Protein AF-A0A1R1PYR6-F1 (afdb_monomer_lite)

Structure (mmCIF, N/CA/C/O backbone):
data_AF-A0A1R1PYR6-F1
#
_entry.id   AF-A0A1R1PYR6-F1
#
loop_
_atom_site.group_PDB
_atom_site.id
_atom_site.type_symbol
_atom_site.label_atom_id
_atom_site.label_alt_id
_atom_site.label_comp_id
_atom_site.label_asym_id
_atom_site.label_entity_id
_atom_site.label_seq_id
_atom_site.pd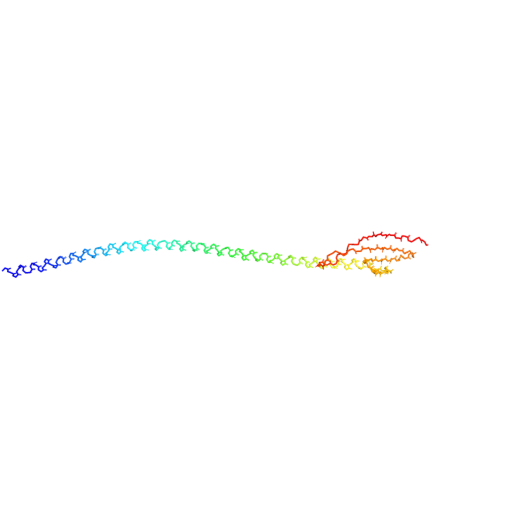bx_PDB_ins_code
_atom_site.Cartn_x
_atom_site.Cartn_y
_atom_site.Cartn_z
_atom_site.occupancy
_atom_site.B_iso_or_equiv
_atom_site.auth_seq_id
_atom_site.auth_comp_id
_atom_site.auth_asym_id
_atom_site.auth_atom_id
_atom_site.pdbx_PDB_model_num
ATOM 1 N N . MET A 1 1 ? -48.050 -1.826 60.782 1.00 75.00 1 MET A N 1
ATOM 2 C CA . MET A 1 1 ? -46.771 -2.471 60.415 1.00 75.00 1 MET A CA 1
ATOM 3 C C . MET A 1 1 ? -46.679 -2.807 58.926 1.00 75.00 1 MET A C 1
ATOM 5 O O . MET A 1 1 ? -45.622 -2.605 58.342 1.00 75.00 1 MET A O 1
ATOM 9 N N . ASP A 1 2 ? -47.767 -3.228 58.277 1.00 91.94 2 ASP A N 1
ATOM 10 C CA . ASP A 1 2 ? -47.732 -3.769 56.902 1.00 91.94 2 ASP A CA 1
ATOM 11 C C . ASP A 1 2 ? -47.238 -2.799 55.819 1.00 91.94 2 ASP A C 1
ATOM 13 O O . ASP A 1 2 ? -46.491 -3.197 54.927 1.00 91.94 2 ASP A O 1
ATOM 17 N N . LYS A 1 3 ? -47.557 -1.501 55.930 1.00 93.31 3 LYS A N 1
ATOM 18 C CA . LYS A 1 3 ? -47.061 -0.471 54.994 1.00 93.31 3 LYS A CA 1
ATOM 19 C C . LYS A 1 3 ? -45.532 -0.359 54.992 1.00 93.31 3 LYS A C 1
ATOM 21 O O . LYS A 1 3 ? -44.931 -0.147 53.943 1.00 93.31 3 LYS A O 1
ATOM 26 N N . LEU A 1 4 ? -44.900 -0.526 56.156 1.00 95.12 4 LEU A N 1
ATOM 27 C CA . LEU A 1 4 ? -43.444 -0.454 56.297 1.00 95.12 4 LEU A CA 1
ATOM 28 C C . LEU A 1 4 ? -42.771 -1.674 55.647 1.00 95.12 4 LEU A C 1
ATOM 30 O O . LEU A 1 4 ? -41.744 -1.546 54.985 1.00 95.12 4 LEU A O 1
ATOM 34 N N . ILE A 1 5 ? -43.387 -2.851 55.793 1.00 95.75 5 ILE A N 1
ATOM 35 C CA . ILE A 1 5 ? -42.922 -4.107 55.190 1.00 95.75 5 ILE A CA 1
ATOM 36 C C . ILE A 1 5 ? -43.046 -4.047 53.664 1.00 95.75 5 ILE A C 1
ATOM 38 O O . ILE A 1 5 ? -42.095 -4.395 52.963 1.00 95.75 5 ILE A O 1
ATOM 42 N N . ALA A 1 6 ? -44.179 -3.563 53.146 1.00 95.69 6 ALA A N 1
ATOM 43 C CA . ALA A 1 6 ? -44.385 -3.371 51.711 1.00 95.69 6 ALA A CA 1
ATOM 44 C C . ALA A 1 6 ? -43.347 -2.405 51.123 1.00 95.69 6 ALA A C 1
ATOM 46 O O . ALA A 1 6 ? -42.676 -2.734 50.146 1.00 95.69 6 ALA A O 1
ATOM 47 N N . ARG A 1 7 ? -43.122 -1.262 51.786 1.00 96.62 7 ARG A N 1
ATOM 48 C CA . ARG A 1 7 ? -42.127 -0.282 51.343 1.00 96.62 7 ARG A CA 1
ATOM 49 C C . ARG A 1 7 ? -40.705 -0.840 51.351 1.00 96.62 7 ARG A C 1
ATOM 51 O O . ARG A 1 7 ? -39.939 -0.574 50.430 1.00 96.62 7 ARG A O 1
ATOM 58 N N . ARG A 1 8 ? -40.346 -1.632 52.365 1.00 97.50 8 ARG A N 1
ATOM 59 C CA . ARG A 1 8 ? -39.036 -2.293 52.434 1.00 97.50 8 ARG A CA 1
ATOM 60 C C . ARG A 1 8 ? -38.838 -3.274 51.277 1.00 97.50 8 ARG A C 1
ATOM 62 O O . ARG A 1 8 ? -37.766 -3.279 50.685 1.00 97.50 8 ARG A O 1
ATOM 69 N N . LYS A 1 9 ? -39.860 -4.068 50.937 1.00 97.12 9 LYS A N 1
ATOM 70 C CA . LYS A 1 9 ? -39.812 -4.987 49.787 1.00 97.12 9 LYS A CA 1
ATOM 71 C C . LYS A 1 9 ? -39.629 -4.242 48.464 1.00 97.12 9 LYS A C 1
ATOM 73 O O . LYS A 1 9 ? -38.794 -4.641 47.665 1.00 97.12 9 LYS A O 1
ATOM 78 N N . GLU A 1 10 ? -40.346 -3.138 48.256 1.00 97.62 10 GLU A N 1
ATOM 79 C CA . GLU A 1 10 ? -40.171 -2.307 47.054 1.00 97.62 10 GLU A CA 1
ATOM 80 C C . GLU A 1 10 ? -38.739 -1.783 46.909 1.00 97.62 10 GLU A C 1
ATOM 82 O O . GLU A 1 10 ? -38.180 -1.820 45.816 1.00 97.62 10 GLU A O 1
ATOM 87 N N . VAL A 1 11 ? -38.144 -1.289 48.000 1.00 97.75 11 VAL A N 1
ATOM 88 C CA . VAL A 1 11 ? -36.768 -0.771 47.984 1.00 97.75 11 VAL A CA 1
ATOM 89 C C . VAL A 1 11 ? -35.764 -1.884 47.688 1.00 97.75 11 VAL A C 1
ATOM 91 O O . VAL A 1 11 ? -34.871 -1.675 46.874 1.00 97.75 11 VAL A O 1
ATOM 94 N N . LEU A 1 12 ? -35.926 -3.065 48.293 1.00 97.69 12 LEU A N 1
ATOM 95 C CA . LEU A 1 12 ? -35.053 -4.214 48.031 1.00 97.69 12 LEU A CA 1
ATOM 96 C C . LEU A 1 12 ? -35.115 -4.646 46.562 1.00 97.69 12 LEU A C 1
ATOM 98 O O . LEU A 1 12 ? -34.072 -4.766 45.931 1.00 97.69 12 LEU A O 1
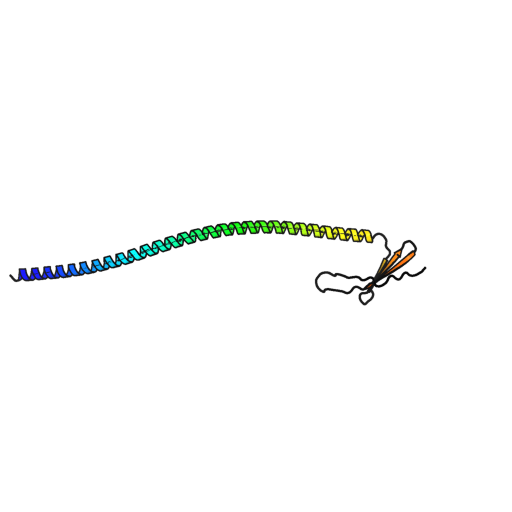ATOM 102 N N . ASN A 1 13 ? -36.316 -4.761 45.991 1.00 97.75 13 ASN A N 1
ATOM 103 C CA . ASN A 1 13 ? -36.477 -5.127 44.582 1.00 97.75 13 ASN A CA 1
ATOM 104 C C . ASN A 1 13 ? -35.832 -4.099 43.636 1.00 97.75 13 ASN A C 1
ATOM 106 O O . ASN A 1 13 ? -35.254 -4.469 42.616 1.00 97.75 13 ASN A O 1
ATOM 110 N N . LYS A 1 14 ? -35.927 -2.800 43.956 1.00 97.69 14 LYS A N 1
ATOM 111 C CA . LYS A 1 14 ? -35.256 -1.749 43.174 1.00 97.69 14 LYS A CA 1
ATOM 112 C C . LYS A 1 14 ? -33.739 -1.876 43.251 1.00 97.69 14 LYS A C 1
ATOM 114 O O . LYS A 1 14 ? -33.087 -1.825 42.218 1.00 97.69 14 LYS A O 1
ATOM 119 N N . LEU A 1 15 ? -33.206 -2.097 44.449 1.00 97.69 15 LEU A N 1
ATOM 120 C CA . LEU A 1 15 ? -31.771 -2.239 44.672 1.00 97.69 15 LEU A CA 1
ATOM 121 C C . LEU A 1 15 ? -31.204 -3.480 43.966 1.00 97.69 15 LEU A C 1
ATOM 123 O O . LEU A 1 15 ? -30.119 -3.429 43.398 1.00 97.69 15 LEU A O 1
ATOM 127 N N . GLU A 1 16 ? -31.949 -4.586 43.948 1.00 97.69 16 GLU A N 1
ATOM 128 C CA . GLU A 1 16 ? -31.586 -5.789 43.189 1.00 97.69 16 GLU A CA 1
ATOM 129 C C . GLU A 1 16 ? -31.559 -5.524 41.679 1.00 97.69 16 GLU A C 1
ATOM 131 O O . GLU A 1 16 ? -30.604 -5.914 41.006 1.00 97.69 16 GLU A O 1
ATOM 136 N N . LYS A 1 17 ? -32.564 -4.809 41.156 1.00 97.81 17 LYS A N 1
ATOM 137 C CA . LYS A 1 17 ? -32.629 -4.425 39.740 1.00 97.81 17 LYS A CA 1
ATOM 138 C C . LYS A 1 17 ? -31.471 -3.505 39.345 1.00 97.81 17 LYS A C 1
ATOM 140 O O . LYS A 1 17 ? -30.790 -3.783 38.364 1.00 97.81 17 LYS A O 1
ATOM 145 N N . GLU A 1 18 ? -31.205 -2.464 40.130 1.00 97.62 18 GLU A N 1
ATOM 146 C CA . GLU A 1 18 ? -30.096 -1.526 39.896 1.00 97.62 18 GLU A CA 1
ATOM 147 C C . GLU A 1 18 ? -28.726 -2.216 39.987 1.00 97.62 18 GLU A C 1
ATOM 149 O O . GLU A 1 18 ? -27.827 -1.931 39.194 1.00 97.62 18 GLU A O 1
ATOM 154 N N . ASN A 1 19 ? -28.557 -3.168 40.909 1.00 97.62 19 ASN A N 1
ATOM 155 C CA . ASN A 1 19 ? -27.330 -3.961 41.001 1.00 97.62 19 ASN A CA 1
ATOM 156 C C . ASN A 1 19 ? -27.134 -4.867 39.779 1.00 97.62 19 ASN A C 1
ATOM 158 O O . ASN A 1 19 ? -26.009 -4.990 39.292 1.00 97.62 19 ASN A O 1
ATOM 162 N N . ALA A 1 20 ? -28.206 -5.480 39.269 1.00 97.69 20 ALA A N 1
ATOM 163 C CA . ALA A 1 20 ? -28.146 -6.284 38.051 1.00 97.69 20 ALA A CA 1
ATOM 164 C C . ALA A 1 20 ? -27.787 -5.427 36.825 1.00 97.69 20 ALA A C 1
ATOM 166 O O . ALA A 1 20 ? -26.903 -5.806 36.057 1.00 97.69 20 ALA A O 1
ATOM 167 N N . GLU A 1 21 ? -28.397 -4.248 36.685 1.00 97.94 21 GLU A N 1
ATOM 168 C CA . GLU A 1 21 ? -28.079 -3.287 35.618 1.00 97.94 21 GLU A CA 1
ATOM 169 C C . GLU A 1 21 ? -26.627 -2.796 35.723 1.00 97.94 21 GLU A C 1
ATOM 171 O O . GLU A 1 21 ? -25.898 -2.773 34.734 1.00 97.94 21 GLU A O 1
ATOM 176 N N . THR A 1 22 ? -26.151 -2.497 36.934 1.00 98.06 22 THR A N 1
ATOM 177 C CA . THR A 1 22 ? -24.754 -2.096 37.167 1.00 98.06 22 THR A CA 1
ATOM 178 C C . THR A 1 22 ? -23.773 -3.209 36.791 1.00 98.06 22 THR A C 1
ATOM 180 O O . THR A 1 22 ? -22.699 -2.934 36.254 1.00 98.06 22 THR A O 1
ATOM 183 N N . ALA A 1 23 ? -24.111 -4.472 37.070 1.00 98.00 23 ALA A N 1
ATOM 184 C CA . ALA A 1 23 ? -23.282 -5.609 36.685 1.00 98.00 23 ALA A CA 1
ATOM 185 C C . ALA A 1 23 ? -23.226 -5.781 35.159 1.00 98.00 23 ALA A C 1
ATOM 187 O O . ALA A 1 23 ? -22.144 -6.009 34.622 1.00 98.00 23 ALA A O 1
ATOM 188 N N . GLN A 1 24 ? -24.355 -5.614 34.467 1.00 98.25 24 GLN A N 1
ATOM 189 C CA . GLN A 1 24 ? -24.413 -5.665 33.003 1.00 98.25 24 GLN A CA 1
ATOM 190 C C . GLN A 1 24 ? -23.590 -4.547 32.360 1.00 98.25 24 GLN A C 1
ATOM 192 O O . GLN A 1 24 ? -22.740 -4.827 31.519 1.00 98.25 24 GLN A O 1
ATOM 197 N N . LEU A 1 25 ? -23.747 -3.305 32.827 1.00 98.25 25 LEU A N 1
ATOM 198 C CA . LEU A 1 25 ? -22.977 -2.169 32.312 1.00 98.25 25 LEU A CA 1
ATOM 199 C C . LEU A 1 25 ? -21.467 -2.358 32.493 1.00 98.25 25 LEU A C 1
ATOM 201 O O . LEU A 1 25 ? -20.689 -1.969 31.627 1.00 98.25 25 LEU A O 1
ATOM 205 N N . LYS A 1 26 ? -21.024 -2.978 33.594 1.00 98.44 26 LYS A N 1
ATOM 206 C CA . LYS A 1 26 ? -19.601 -3.307 33.777 1.00 98.44 26 LYS A CA 1
ATOM 207 C C . LYS A 1 26 ? -19.094 -4.284 32.719 1.00 98.44 26 LYS A C 1
ATOM 209 O O . LYS A 1 26 ? -18.001 -4.079 32.202 1.00 98.44 26 LYS A O 1
ATOM 214 N N . VAL A 1 27 ? -19.882 -5.306 32.386 1.00 98.25 27 VAL A N 1
ATOM 215 C CA . VAL A 1 27 ? -19.528 -6.266 31.330 1.00 98.25 27 VAL A CA 1
ATOM 216 C C . VAL A 1 27 ? -19.431 -5.560 29.978 1.00 98.25 27 VAL A C 1
ATOM 218 O O . VAL A 1 27 ? -18.420 -5.709 29.297 1.00 98.25 27 VAL A O 1
ATOM 221 N N . GLU A 1 28 ? -20.415 -4.729 29.628 1.00 98.38 28 GLU A N 1
ATOM 222 C CA . GLU A 1 28 ? -20.410 -3.972 28.367 1.00 98.38 28 GLU A CA 1
ATOM 223 C C . GLU A 1 28 ? -19.219 -3.007 28.266 1.00 98.38 28 GLU A C 1
ATOM 225 O O . GLU A 1 28 ? -18.596 -2.884 27.207 1.00 98.38 28 GLU A O 1
ATOM 230 N N . ILE A 1 29 ? -18.855 -2.345 29.371 1.00 98.50 29 ILE A N 1
ATOM 231 C CA . ILE A 1 29 ? -17.667 -1.484 29.439 1.00 98.50 29 ILE A CA 1
ATOM 232 C C . ILE A 1 29 ? -16.398 -2.306 29.198 1.00 98.50 29 ILE A C 1
ATOM 234 O O . ILE A 1 29 ? -15.554 -1.902 28.396 1.00 98.50 29 ILE A O 1
ATOM 238 N N . ASP A 1 30 ? -16.256 -3.455 29.857 1.00 98.31 30 ASP A N 1
ATOM 239 C CA . ASP A 1 30 ? -15.077 -4.311 29.715 1.00 98.31 30 ASP A CA 1
ATOM 240 C C . ASP A 1 30 ? -14.943 -4.872 28.289 1.00 98.31 30 ASP A C 1
ATOM 242 O O . ASP A 1 30 ? -13.833 -4.969 27.752 1.00 98.31 30 ASP A O 1
ATOM 246 N N . GLU A 1 31 ? -16.057 -5.231 27.652 1.00 98.31 31 GLU A N 1
ATOM 247 C CA . GLU A 1 31 ? -16.096 -5.672 26.255 1.00 98.31 31 GLU A CA 1
ATOM 248 C C . GLU A 1 31 ? -15.715 -4.538 25.301 1.00 98.31 31 GLU A C 1
ATOM 250 O O . GLU A 1 31 ? -14.786 -4.695 24.503 1.00 98.31 31 GLU A O 1
ATOM 255 N N . SER A 1 32 ? -16.319 -3.361 25.473 1.00 98.25 32 SER A N 1
ATOM 256 C CA . SER A 1 32 ? -16.006 -2.166 24.681 1.00 98.25 32 SER A CA 1
ATOM 257 C C . SER A 1 32 ? -14.531 -1.770 24.804 1.00 98.25 32 SER A C 1
ATOM 259 O O . SER A 1 32 ? -13.879 -1.419 23.820 1.00 98.25 32 SER A O 1
ATOM 261 N N . GLN A 1 33 ? -13.944 -1.877 26.000 1.00 98.31 33 GLN A N 1
ATOM 262 C CA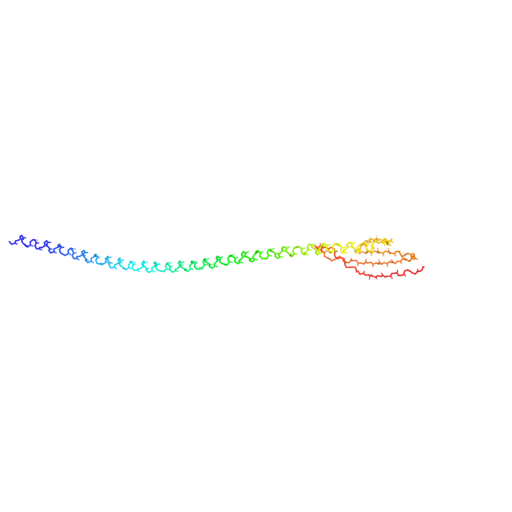 . GLN A 1 33 ? -12.520 -1.607 26.209 1.00 98.31 33 GLN A CA 1
ATOM 263 C C . GLN A 1 33 ? -11.612 -2.617 25.497 1.00 98.31 33 GLN A C 1
ATOM 265 O O . GLN A 1 33 ? -10.535 -2.248 25.013 1.00 98.31 33 GLN A O 1
ATOM 270 N N . LYS A 1 34 ? -12.008 -3.893 25.428 1.00 98.31 34 LYS A N 1
ATOM 271 C CA . LYS A 1 34 ? -11.265 -4.911 24.669 1.00 98.31 34 LYS A CA 1
ATOM 272 C C . LYS A 1 34 ? -11.325 -4.626 23.174 1.00 98.31 34 LYS A C 1
ATOM 274 O O . LYS A 1 34 ? -10.295 -4.735 22.510 1.00 98.31 34 LYS A O 1
ATOM 279 N N . GLU A 1 35 ? -12.488 -4.252 22.653 1.00 98.50 35 GLU A N 1
ATOM 280 C CA . GLU A 1 35 ? -12.652 -3.874 21.246 1.00 98.50 35 GLU A CA 1
ATOM 281 C C . GLU A 1 35 ? -11.839 -2.631 20.896 1.00 98.50 35 GLU A C 1
ATOM 283 O O . GLU A 1 35 ? -11.076 -2.653 19.932 1.00 98.50 35 GLU A O 1
ATOM 288 N N . TYR A 1 36 ? -11.884 -1.600 21.740 1.00 98.31 36 TYR A N 1
ATOM 289 C CA . TYR A 1 36 ? -11.076 -0.399 21.557 1.00 98.31 36 TYR A CA 1
ATOM 290 C C . TYR A 1 36 ? -9.577 -0.719 21.467 1.00 98.31 36 TYR A C 1
ATOM 292 O O . TYR A 1 36 ? -8.889 -0.264 20.555 1.00 98.31 36 TYR A O 1
ATOM 300 N N . LYS A 1 37 ? -9.060 -1.577 22.358 1.00 98.44 37 LYS A N 1
ATOM 301 C CA . LYS A 1 37 ? -7.655 -2.017 22.309 1.00 98.44 37 LYS A CA 1
ATOM 302 C C . LYS A 1 37 ? -7.314 -2.774 21.023 1.00 98.44 37 LYS A C 1
ATOM 304 O O . LYS A 1 37 ? -6.201 -2.631 20.520 1.00 98.44 37 LYS A O 1
ATOM 309 N N . LYS A 1 38 ? -8.238 -3.582 20.490 1.00 98.38 38 LYS A N 1
ATOM 310 C CA . LYS A 1 38 ? -8.040 -4.266 19.201 1.00 98.38 38 LYS A CA 1
ATOM 311 C C . LYS A 1 38 ? -7.948 -3.258 18.059 1.00 98.38 38 LYS A C 1
ATOM 313 O O . LYS A 1 38 ? -6.984 -3.319 17.303 1.00 98.38 38 LYS A O 1
ATOM 318 N N . LEU A 1 39 ? -8.876 -2.304 18.001 1.00 98.25 39 LEU A N 1
ATOM 319 C CA . LEU A 1 39 ? -8.902 -1.268 16.967 1.00 98.25 39 LEU A CA 1
ATOM 320 C C . LEU A 1 39 ? -7.639 -0.402 16.984 1.00 98.25 39 LEU A C 1
ATOM 322 O O . LEU A 1 39 ? -7.056 -0.163 15.933 1.00 98.25 39 LEU A O 1
ATOM 326 N N . VAL A 1 40 ? -7.151 -0.005 18.163 1.00 98.44 40 VAL A N 1
ATOM 327 C CA . VAL A 1 40 ? -5.883 0.740 18.287 1.00 98.44 40 VAL A CA 1
ATOM 328 C C . VAL A 1 40 ? -4.703 -0.074 17.745 1.00 98.44 40 VAL A C 1
ATOM 330 O O . VAL A 1 40 ? -3.851 0.450 17.029 1.00 98.44 40 VAL A O 1
ATOM 333 N N . ASN A 1 41 ? -4.648 -1.374 18.040 1.00 97.56 41 ASN A N 1
ATOM 334 C CA . ASN A 1 41 ? -3.587 -2.235 17.516 1.00 97.56 41 ASN A CA 1
ATOM 335 C C . ASN A 1 41 ? -3.673 -2.413 15.994 1.00 97.56 41 ASN A C 1
ATOM 337 O O . ASN A 1 41 ? -2.639 -2.489 15.333 1.00 97.56 41 ASN A O 1
ATOM 341 N N . GLU A 1 42 ? -4.880 -2.506 15.438 1.00 98.25 42 GLU A N 1
ATOM 342 C CA . GLU A 1 42 ? -5.098 -2.570 13.990 1.00 98.25 42 GLU A CA 1
ATOM 343 C C . GLU A 1 42 ? -4.710 -1.258 13.306 1.00 98.25 42 GLU A C 1
ATOM 345 O O . GLU A 1 42 ? -3.985 -1.293 12.312 1.00 98.25 42 GLU A O 1
ATOM 350 N N . GLN A 1 43 ? -5.087 -0.114 13.881 1.00 98.25 43 GLN A N 1
ATOM 351 C CA . GLN A 1 43 ? -4.676 1.203 13.399 1.00 98.25 43 GLN A CA 1
ATOM 352 C C . GLN A 1 43 ? -3.148 1.316 13.331 1.00 98.25 43 GLN A C 1
ATOM 354 O O . GLN A 1 43 ? -2.607 1.644 12.278 1.00 98.25 43 GLN A O 1
ATOM 359 N N . ASN A 1 44 ? -2.444 0.962 14.409 1.00 97.94 44 ASN A N 1
ATOM 360 C CA . ASN A 1 44 ? -0.980 1.030 14.448 1.00 97.94 44 ASN A CA 1
ATOM 361 C C . ASN A 1 44 ? -0.321 0.149 13.372 1.00 97.94 44 ASN A C 1
ATOM 363 O O . ASN A 1 44 ? 0.701 0.519 12.795 1.00 97.94 44 ASN A O 1
ATOM 367 N N . LYS A 1 45 ? -0.896 -1.027 13.084 1.00 97.88 45 LYS A N 1
ATOM 368 C CA . LYS A 1 45 ? -0.407 -1.900 12.006 1.00 97.88 45 LYS A CA 1
ATOM 369 C C . LYS A 1 45 ? -0.605 -1.260 10.636 1.00 97.88 45 LYS A C 1
ATOM 371 O O . LYS A 1 45 ? 0.320 -1.277 9.829 1.00 97.88 45 LYS A O 1
ATOM 376 N N . LEU A 1 46 ? -1.786 -0.693 10.390 1.00 98.19 46 LEU A N 1
ATOM 377 C CA . LEU A 1 46 ? -2.100 -0.026 9.128 1.00 98.19 46 LEU A CA 1
ATOM 378 C C . LEU A 1 46 ? -1.199 1.188 8.893 1.00 98.19 46 LEU A C 1
ATOM 380 O O . LEU A 1 46 ? -0.677 1.343 7.793 1.00 98.19 46 LEU A O 1
ATOM 384 N N . GLU A 1 47 ? -0.947 2.002 9.918 1.00 97.81 47 GLU A N 1
ATOM 385 C CA . GLU A 1 47 ? -0.002 3.124 9.839 1.00 97.81 47 GLU A CA 1
ATOM 386 C C . GLU A 1 47 ? 1.415 2.653 9.471 1.00 97.81 47 GLU A C 1
ATOM 388 O O . GLU A 1 47 ? 2.079 3.261 8.626 1.00 97.81 47 GLU A O 1
ATOM 393 N N . GLY A 1 48 ? 1.856 1.521 10.032 1.00 97.75 48 GLY A N 1
ATOM 394 C CA . GLY A 1 48 ? 3.107 0.869 9.644 1.00 97.75 48 GLY A CA 1
ATOM 395 C C . GLY A 1 48 ? 3.134 0.478 8.163 1.00 97.75 48 GLY A C 1
ATOM 396 O O . GLY A 1 48 ? 4.068 0.846 7.448 1.00 97.75 48 GLY A O 1
ATOM 397 N N . SER A 1 49 ? 2.089 -0.201 7.681 1.00 97.94 49 SER A N 1
ATOM 398 C CA . SER A 1 49 ? 1.974 -0.607 6.273 1.00 97.94 49 SER A CA 1
ATOM 399 C C . SER A 1 49 ? 1.941 0.582 5.311 1.00 97.94 49 SER A C 1
ATOM 401 O O . SER A 1 49 ? 2.579 0.536 4.261 1.00 97.94 49 SER A O 1
ATOM 403 N N . VAL A 1 50 ? 1.254 1.672 5.668 1.00 97.75 50 VAL A N 1
ATOM 404 C CA . VAL A 1 50 ? 1.252 2.910 4.871 1.00 97.75 50 VAL A CA 1
ATOM 405 C C . VAL A 1 50 ? 2.669 3.477 4.758 1.00 97.75 50 VAL A C 1
ATOM 407 O O . VAL A 1 50 ? 3.111 3.804 3.659 1.00 97.75 50 VAL A O 1
ATOM 410 N N . SER A 1 51 ? 3.424 3.521 5.861 1.00 97.31 51 SER A N 1
ATOM 411 C CA . SER A 1 51 ? 4.809 4.011 5.844 1.00 97.31 51 SER A CA 1
ATOM 412 C C . SER A 1 51 ? 5.737 3.162 4.964 1.00 97.31 51 SER A C 1
ATOM 414 O O . SER A 1 51 ? 6.638 3.692 4.308 1.00 97.31 51 SER A O 1
ATOM 416 N N . GLU A 1 52 ? 5.546 1.843 4.945 1.00 97.94 52 GLU A N 1
ATOM 417 C CA . GLU A 1 52 ? 6.306 0.941 4.074 1.00 97.94 52 GLU A CA 1
ATOM 418 C C . GLU A 1 52 ? 5.971 1.166 2.597 1.00 97.94 52 GLU A C 1
ATOM 420 O O . GLU A 1 52 ? 6.886 1.340 1.787 1.00 97.94 52 GLU A O 1
ATOM 425 N N . LEU A 1 53 ? 4.683 1.273 2.262 1.00 98.00 53 LEU A N 1
ATOM 426 C CA . LEU A 1 53 ? 4.230 1.553 0.898 1.00 98.00 53 LEU A CA 1
ATOM 427 C C . LEU A 1 53 ? 4.735 2.906 0.384 1.00 98.00 53 LEU A C 1
ATOM 429 O O . LEU A 1 53 ? 5.170 3.006 -0.761 1.00 98.00 53 LEU A O 1
ATOM 433 N N . GLU A 1 54 ? 4.763 3.944 1.220 1.00 98.12 54 GLU A N 1
ATOM 434 C CA . GLU A 1 54 ? 5.329 5.244 0.837 1.00 98.12 54 GLU A CA 1
ATOM 435 C C . GLU A 1 54 ? 6.827 5.166 0.504 1.00 98.12 54 GLU A C 1
ATOM 437 O O . GLU A 1 54 ? 7.316 5.866 -0.391 1.00 98.12 54 GLU A O 1
ATOM 442 N N . LYS A 1 55 ? 7.585 4.330 1.225 1.00 97.50 55 LYS A N 1
ATOM 443 C CA . LYS A 1 55 ? 9.011 4.108 0.936 1.00 97.50 55 LYS A CA 1
ATOM 444 C C . LYS A 1 55 ? 9.190 3.362 -0.379 1.00 97.50 55 LYS A C 1
ATOM 446 O O . LYS A 1 55 ? 10.082 3.719 -1.152 1.00 97.50 55 LYS A O 1
ATOM 451 N N . GLU A 1 56 ? 8.362 2.353 -0.628 1.00 98.00 56 GLU A N 1
ATOM 452 C CA . GLU A 1 56 ? 8.385 1.589 -1.872 1.00 98.00 56 GLU A CA 1
ATOM 453 C C . GLU A 1 56 ? 8.010 2.466 -3.070 1.00 98.00 56 GLU A C 1
ATOM 455 O O . GLU A 1 56 ? 8.753 2.502 -4.049 1.00 98.00 56 GLU A O 1
ATOM 460 N N . HIS A 1 57 ? 6.967 3.290 -2.950 1.00 97.81 57 HIS A N 1
ATOM 461 C CA . HIS A 1 57 ? 6.579 4.256 -3.978 1.00 97.81 57 HIS A CA 1
ATOM 462 C C . HIS A 1 57 ? 7.732 5.198 -4.346 1.00 97.81 57 HIS A C 1
ATOM 464 O O . HIS A 1 57 ? 8.114 5.305 -5.509 1.00 97.81 57 HIS A O 1
ATOM 470 N N . LYS A 1 58 ? 8.379 5.812 -3.346 1.00 97.69 58 LYS A N 1
ATOM 471 C CA . LYS A 1 58 ? 9.547 6.688 -3.564 1.00 97.69 58 LYS A CA 1
ATOM 472 C C . LYS A 1 58 ? 10.724 5.963 -4.213 1.00 97.69 58 LYS A C 1
ATOM 474 O O . LYS A 1 58 ? 11.559 6.591 -4.866 1.00 97.69 58 LYS A O 1
ATOM 479 N N . ARG A 1 59 ? 10.866 4.659 -3.973 1.00 97.88 59 ARG A N 1
ATOM 480 C CA . ARG A 1 59 ? 11.893 3.846 -4.627 1.00 97.88 59 ARG A CA 1
ATOM 481 C C . ARG A 1 59 ? 11.545 3.633 -6.097 1.00 97.88 59 ARG A C 1
ATOM 483 O O . ARG A 1 59 ? 12.420 3.851 -6.931 1.00 97.88 59 ARG A O 1
ATOM 490 N N . VAL A 1 60 ? 10.302 3.263 -6.394 1.00 98.00 60 VAL A N 1
ATOM 491 C CA . VAL A 1 60 ? 9.816 3.068 -7.766 1.00 98.00 60 VAL A CA 1
ATOM 492 C C . VAL A 1 60 ? 9.954 4.357 -8.574 1.00 98.00 60 VAL A C 1
ATOM 494 O O . VAL A 1 60 ? 10.578 4.324 -9.627 1.00 98.00 60 VAL A O 1
ATOM 497 N N . GLU A 1 61 ? 9.535 5.511 -8.045 1.00 98.06 61 GLU A N 1
ATOM 498 C CA . GLU A 1 61 ? 9.710 6.811 -8.719 1.00 98.06 61 GLU A CA 1
ATOM 499 C C . GLU A 1 61 ? 11.178 7.083 -9.096 1.00 98.06 61 GLU A C 1
ATOM 501 O O . GLU A 1 61 ? 11.491 7.554 -10.191 1.00 98.06 61 GLU A O 1
ATOM 506 N N . LYS A 1 62 ? 12.124 6.755 -8.207 1.00 97.00 62 LYS A N 1
ATOM 507 C CA . LYS A 1 62 ? 13.560 6.901 -8.500 1.00 97.00 62 LYS A CA 1
ATOM 508 C C . LYS A 1 62 ? 14.034 5.934 -9.581 1.00 97.00 62 LYS A C 1
ATOM 510 O O . LYS A 1 62 ? 14.933 6.280 -10.349 1.00 97.00 62 LYS A O 1
ATOM 515 N N . GLU A 1 63 ? 13.508 4.715 -9.605 1.00 97.56 63 GLU A N 1
ATOM 516 C CA . GLU A 1 63 ? 13.825 3.725 -10.635 1.00 97.56 63 GLU A CA 1
ATOM 517 C C . GLU A 1 63 ? 13.247 4.145 -11.996 1.00 97.56 63 GLU A C 1
ATOM 519 O O . GLU A 1 63 ? 13.961 4.066 -12.996 1.00 97.56 63 GLU A O 1
ATOM 524 N N . GLU A 1 64 ? 12.039 4.709 -12.036 1.00 97.50 64 GLU A N 1
ATOM 525 C CA . GLU A 1 64 ? 11.431 5.264 -13.251 1.00 97.50 64 GLU A CA 1
ATOM 526 C C . GLU A 1 64 ? 12.261 6.403 -13.852 1.00 97.50 64 GLU A C 1
ATOM 528 O O . GLU A 1 64 ? 12.534 6.404 -15.055 1.00 97.50 64 GLU A O 1
ATOM 533 N N . VAL A 1 65 ? 12.747 7.337 -13.025 1.00 97.88 65 VAL A N 1
ATOM 534 C CA . VAL A 1 65 ? 13.629 8.420 -13.493 1.00 97.88 65 VAL A CA 1
ATOM 535 C C . VAL A 1 65 ? 14.908 7.856 -14.119 1.00 97.88 65 VAL A C 1
ATOM 537 O O . VAL A 1 65 ? 15.296 8.263 -15.216 1.00 97.88 65 VAL A O 1
ATOM 540 N N . LYS A 1 66 ? 15.542 6.867 -13.475 1.00 97.12 66 LYS A N 1
ATOM 541 C CA . LYS A 1 66 ? 16.739 6.205 -14.023 1.00 97.12 66 LYS A CA 1
ATOM 542 C C . LYS A 1 66 ? 16.443 5.491 -15.342 1.00 97.12 66 LYS A C 1
ATOM 544 O O . LYS A 1 66 ? 17.250 5.544 -16.273 1.00 97.12 66 LYS A O 1
ATOM 549 N N . LEU A 1 67 ? 15.296 4.825 -15.450 1.00 97.81 67 LEU A N 1
ATOM 550 C CA . LEU A 1 67 ? 14.874 4.171 -16.689 1.00 97.81 67 LEU A CA 1
ATOM 551 C C . LEU A 1 67 ? 14.662 5.193 -17.815 1.00 97.81 67 LEU A C 1
ATOM 553 O O . LEU A 1 67 ? 15.169 4.999 -18.919 1.00 97.81 67 LEU A O 1
ATOM 557 N N . ALA A 1 68 ? 14.027 6.330 -17.533 1.00 97.00 68 ALA A N 1
ATOM 558 C CA . ALA A 1 68 ? 13.856 7.400 -18.514 1.00 97.00 68 ALA A CA 1
ATOM 559 C C . ALA A 1 68 ? 15.205 7.974 -18.998 1.00 97.00 68 ALA A C 1
ATOM 561 O O . ALA A 1 68 ? 15.410 8.194 -20.198 1.00 97.00 68 ALA A O 1
ATOM 562 N N . GLU A 1 69 ? 16.162 8.176 -18.088 1.00 96.62 69 GLU A N 1
ATOM 563 C CA . GLU A 1 69 ? 17.512 8.641 -18.430 1.00 96.62 69 GLU A CA 1
ATOM 564 C C . GLU A 1 69 ? 18.280 7.629 -19.288 1.00 96.62 69 GLU A C 1
ATOM 566 O O . GLU A 1 69 ? 18.881 7.999 -20.305 1.00 96.62 69 GLU A O 1
ATOM 571 N N . THR A 1 70 ? 18.236 6.346 -18.922 1.00 97.00 70 THR A N 1
ATOM 572 C CA . THR A 1 70 ? 18.888 5.278 -19.697 1.00 97.00 70 THR A CA 1
ATOM 573 C C . THR A 1 70 ? 18.274 5.138 -21.088 1.00 97.00 70 THR A C 1
ATOM 575 O O . THR A 1 70 ? 19.017 5.053 -22.069 1.00 97.00 70 THR A O 1
ATOM 578 N N . GLN A 1 71 ? 16.949 5.228 -21.216 1.00 97.56 71 GLN A N 1
ATOM 579 C CA . GLN A 1 71 ? 16.265 5.231 -22.509 1.00 97.56 71 GLN A CA 1
ATOM 580 C C . GLN A 1 71 ? 16.703 6.420 -23.376 1.00 97.56 71 GLN A C 1
ATOM 582 O O . GLN A 1 71 ? 17.041 6.252 -24.553 1.00 97.56 71 GLN A O 1
ATOM 587 N N . LYS A 1 72 ? 16.776 7.626 -22.799 1.00 97.50 72 LYS A N 1
ATOM 588 C CA . LYS A 1 72 ? 17.271 8.819 -23.501 1.00 97.50 72 LYS A CA 1
ATOM 589 C C . LYS A 1 72 ? 18.714 8.632 -23.976 1.00 97.50 72 LYS A C 1
ATOM 591 O O . LYS A 1 72 ? 19.043 8.980 -25.114 1.00 97.50 72 LYS A O 1
ATOM 596 N N . HIS A 1 73 ? 19.570 8.059 -23.131 1.00 96.44 73 HIS A N 1
ATOM 597 C CA . HIS A 1 73 ? 20.959 7.784 -23.475 1.00 96.44 73 HIS A CA 1
ATOM 598 C C . HIS A 1 73 ? 21.078 6.773 -24.624 1.00 96.44 73 HIS A C 1
ATOM 600 O O . HIS A 1 73 ? 21.785 7.043 -25.599 1.00 96.44 73 HIS A O 1
ATOM 606 N N . LEU A 1 74 ? 20.357 5.652 -24.563 1.00 97.50 74 LEU A N 1
ATOM 607 C CA . LEU A 1 74 ? 20.358 4.632 -25.614 1.00 97.50 74 LEU A CA 1
ATOM 608 C C . LEU A 1 74 ? 19.850 5.183 -26.949 1.00 97.50 74 LEU A C 1
ATOM 610 O O . LEU A 1 74 ? 20.521 5.010 -27.964 1.00 97.50 74 LEU A O 1
ATOM 614 N N . ASN A 1 75 ? 18.761 5.954 -26.944 1.00 96.94 75 ASN A N 1
ATOM 615 C CA . ASN A 1 75 ? 18.253 6.612 -28.151 1.00 96.94 75 ASN A CA 1
ATOM 616 C C . ASN A 1 75 ? 19.285 7.565 -28.772 1.00 96.94 75 ASN A C 1
ATOM 618 O O . ASN A 1 75 ? 19.421 7.645 -29.993 1.00 96.94 75 ASN A O 1
ATOM 622 N N . SER A 1 76 ? 20.056 8.279 -27.946 1.00 96.38 76 SER 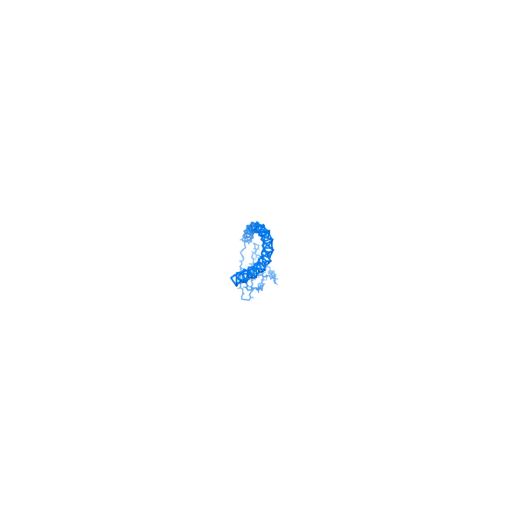A N 1
ATOM 623 C CA . SER A 1 76 ? 21.135 9.138 -28.447 1.00 96.38 76 SER A CA 1
ATOM 624 C C . SER A 1 76 ? 22.271 8.340 -29.096 1.00 96.38 76 SER A C 1
ATOM 626 O O . SER A 1 76 ? 22.873 8.803 -30.067 1.00 96.38 76 SER A O 1
ATOM 628 N N . ARG A 1 77 ? 22.563 7.137 -28.582 1.00 96.94 77 ARG A N 1
ATOM 629 C CA . ARG A 1 77 ? 23.569 6.233 -29.149 1.00 96.94 77 ARG A CA 1
ATOM 630 C C . ARG A 1 77 ? 23.090 5.633 -30.464 1.00 96.94 77 ARG A C 1
ATOM 632 O O . ARG A 1 77 ? 23.868 5.658 -31.411 1.00 96.94 77 ARG A O 1
ATOM 639 N N . LEU A 1 78 ? 21.832 5.198 -30.529 1.00 97.06 78 LEU A N 1
ATOM 640 C CA . LEU A 1 78 ? 21.205 4.670 -31.742 1.00 97.06 78 LEU A CA 1
ATOM 641 C C . LEU A 1 78 ? 21.302 5.677 -32.898 1.00 97.06 78 LEU A C 1
ATOM 643 O O . LEU A 1 78 ? 21.848 5.369 -33.951 1.00 97.06 78 LEU A O 1
ATOM 647 N N . LYS A 1 79 ? 20.920 6.937 -32.656 1.00 96.12 79 LYS A N 1
ATOM 648 C CA . LYS A 1 79 ? 21.024 8.003 -33.670 1.00 96.12 79 LYS A CA 1
ATOM 649 C C . LYS A 1 79 ? 22.453 8.237 -34.162 1.00 96.12 79 LYS A C 1
ATOM 651 O O . LYS A 1 79 ? 22.670 8.631 -35.304 1.00 96.12 79 LYS A O 1
ATOM 656 N N . LYS A 1 80 ? 23.454 8.059 -33.293 1.00 95.38 80 LYS A N 1
ATOM 657 C CA . LYS A 1 80 ? 24.867 8.182 -33.682 1.00 95.38 80 LYS A CA 1
ATOM 658 C C . LYS A 1 80 ? 25.324 6.988 -34.515 1.00 95.38 80 LYS A C 1
ATOM 660 O O . LYS A 1 80 ? 26.139 7.180 -35.410 1.00 95.38 80 LYS A O 1
ATOM 665 N N . THR A 1 81 ? 24.855 5.782 -34.207 1.00 93.56 81 THR A N 1
ATOM 666 C CA . THR A 1 81 ? 25.185 4.585 -34.989 1.00 93.56 81 THR A CA 1
ATOM 667 C C . THR A 1 81 ? 24.519 4.612 -36.358 1.00 93.56 81 THR A C 1
ATOM 669 O O . THR A 1 81 ? 25.219 4.372 -37.331 1.00 93.56 81 THR A O 1
ATOM 672 N N . GLU A 1 82 ? 23.252 5.025 -36.448 1.00 95.00 82 GLU A N 1
ATOM 673 C CA . GLU A 1 82 ? 22.536 5.208 -37.722 1.00 95.00 82 GLU A CA 1
ATOM 674 C C . GLU A 1 82 ? 23.284 6.181 -38.645 1.00 95.00 82 GLU A C 1
ATOM 676 O O . GLU A 1 82 ? 23.601 5.850 -39.782 1.00 95.00 82 GLU A O 1
ATOM 681 N N . LYS A 1 83 ? 23.701 7.347 -38.127 1.00 93.75 83 LYS A N 1
ATOM 682 C CA . LYS A 1 83 ? 24.505 8.303 -38.910 1.00 93.75 83 LYS A CA 1
ATOM 683 C C . LYS A 1 83 ? 25.818 7.709 -39.424 1.00 93.75 83 LYS A C 1
ATOM 685 O O . LYS A 1 83 ? 26.194 7.948 -40.566 1.00 93.75 83 LYS A O 1
ATOM 690 N N . LYS A 1 84 ? 26.527 6.950 -38.582 1.00 94.12 84 LYS A N 1
ATOM 691 C CA . LYS A 1 84 ? 27.782 6.295 -38.984 1.00 94.12 84 LYS A CA 1
ATOM 692 C C . LYS A 1 84 ? 27.547 5.237 -40.059 1.00 94.12 84 LYS A C 1
ATOM 694 O O . LYS A 1 84 ? 28.377 5.087 -40.950 1.00 94.12 84 LYS A O 1
ATOM 699 N N . GLU A 1 85 ? 26.445 4.503 -39.972 1.00 93.75 85 GLU A N 1
ATOM 700 C CA . GLU A 1 85 ? 26.055 3.522 -40.980 1.00 93.75 85 GLU A CA 1
ATOM 701 C C . GLU A 1 85 ? 25.786 4.196 -42.332 1.00 93.75 85 GLU A C 1
ATOM 703 O O . GLU A 1 85 ? 26.349 3.776 -43.345 1.00 93.75 85 GLU A O 1
ATOM 708 N N . ASP A 1 86 ? 25.032 5.297 -42.344 1.00 92.62 86 ASP A N 1
ATOM 709 C CA . ASP A 1 86 ? 24.766 6.083 -43.555 1.00 92.62 86 ASP A CA 1
ATOM 710 C C . ASP A 1 86 ? 26.054 6.643 -44.188 1.00 92.62 86 ASP A C 1
ATOM 712 O O . ASP A 1 86 ? 26.241 6.601 -45.413 1.00 92.62 86 ASP A O 1
ATOM 716 N N . GLU A 1 87 ? 26.980 7.141 -43.362 1.00 93.06 87 GLU A N 1
ATOM 717 C CA . GLU A 1 87 ? 28.294 7.625 -43.802 1.00 93.06 87 GLU A CA 1
ATOM 718 C C . GLU A 1 87 ? 29.121 6.509 -44.460 1.00 93.06 87 GLU A C 1
ATOM 720 O O . GLU A 1 87 ? 29.657 6.701 -45.559 1.00 93.06 87 GLU A O 1
ATOM 725 N N . LEU A 1 88 ? 29.186 5.332 -43.827 1.00 91.19 88 LEU A N 1
ATOM 726 C CA . LEU A 1 88 ? 29.893 4.160 -44.350 1.00 91.19 88 LEU A CA 1
ATOM 727 C C . LEU A 1 88 ? 29.259 3.650 -45.645 1.00 91.19 88 LEU A C 1
ATOM 729 O O . LEU A 1 88 ? 29.975 3.368 -46.608 1.00 91.19 88 LEU A O 1
ATOM 733 N N . ARG A 1 89 ? 27.926 3.594 -45.715 1.00 86.44 89 ARG A N 1
ATOM 734 C CA . ARG A 1 89 ? 27.192 3.206 -46.926 1.00 86.44 89 ARG A CA 1
ATOM 735 C C . ARG A 1 89 ? 27.490 4.157 -48.084 1.00 86.44 89 ARG A C 1
ATOM 737 O O . ARG A 1 89 ? 27.766 3.717 -49.202 1.00 86.44 89 ARG A O 1
ATOM 744 N N . THR A 1 90 ? 27.518 5.460 -47.812 1.00 89.81 90 THR A N 1
ATOM 745 C CA . THR A 1 90 ? 27.886 6.482 -48.802 1.00 89.81 90 THR A CA 1
ATOM 746 C C . THR A 1 90 ? 29.344 6.334 -49.246 1.00 89.81 90 THR A C 1
ATOM 748 O O . THR A 1 90 ? 29.661 6.459 -50.432 1.00 89.81 90 THR A O 1
ATOM 751 N N . GLN A 1 91 ? 30.263 6.054 -48.317 1.00 82.75 91 GLN A N 1
ATOM 752 C CA . GLN A 1 91 ? 31.672 5.817 -48.633 1.00 82.75 91 GLN A CA 1
ATOM 753 C C . GLN A 1 91 ? 31.867 4.566 -49.498 1.00 82.75 91 GLN A C 1
ATOM 755 O O . GLN A 1 91 ? 32.597 4.636 -50.488 1.00 82.75 91 GLN A O 1
ATOM 760 N N . ALA A 1 92 ? 31.181 3.466 -49.183 1.00 78.50 92 ALA A N 1
ATOM 761 C CA . ALA A 1 92 ? 31.205 2.239 -49.973 1.00 78.50 92 ALA A CA 1
ATOM 762 C C . ALA A 1 92 ? 30.700 2.480 -51.406 1.00 78.50 92 ALA A C 1
ATOM 764 O O . ALA A 1 92 ? 31.373 2.104 -52.367 1.00 78.50 92 ALA A O 1
ATOM 765 N N . GLY A 1 93 ? 29.583 3.202 -51.566 1.00 82.50 93 GLY A N 1
ATOM 766 C CA . GLY A 1 93 ? 29.058 3.582 -52.883 1.00 82.50 93 GLY A CA 1
ATOM 767 C C . GLY A 1 93 ? 30.039 4.434 -53.700 1.00 82.50 93 GLY A C 1
ATOM 768 O O . GLY A 1 93 ? 30.245 4.191 -54.891 1.00 82.50 93 GLY A O 1
ATOM 769 N N . ARG A 1 94 ? 30.724 5.394 -53.059 1.00 76.94 94 ARG A N 1
ATOM 770 C CA . ARG A 1 94 ? 31.780 6.191 -53.712 1.00 76.94 94 ARG A CA 1
ATOM 771 C C . ARG A 1 94 ? 32.981 5.341 -54.128 1.00 76.94 94 ARG A C 1
ATOM 773 O O . ARG A 1 94 ? 33.486 5.527 -55.234 1.00 76.94 94 ARG A O 1
ATOM 780 N N . GLY A 1 95 ? 33.423 4.415 -53.277 1.00 70.94 95 GLY A N 1
ATOM 781 C CA . GLY A 1 95 ? 34.505 3.477 -53.586 1.00 70.94 95 GLY A CA 1
ATOM 782 C C . GLY A 1 95 ? 34.180 2.600 -54.797 1.00 70.94 95 GLY A C 1
ATOM 783 O O . GLY A 1 95 ? 34.991 2.508 -55.719 1.00 70.94 95 GLY A O 1
ATOM 784 N N . ALA A 1 96 ? 32.963 2.051 -54.852 1.00 61.50 96 ALA A N 1
ATOM 785 C CA . ALA A 1 96 ? 32.480 1.268 -55.989 1.00 61.50 96 ALA A CA 1
ATOM 786 C C . ALA A 1 96 ? 32.439 2.092 -57.290 1.00 61.50 96 ALA A C 1
ATOM 788 O O . ALA A 1 96 ? 32.927 1.639 -58.324 1.00 61.50 96 ALA A O 1
ATOM 789 N N . GLY A 1 97 ? 31.945 3.336 -57.243 1.00 55.28 97 GLY A N 1
ATOM 790 C CA . GLY A 1 97 ? 31.922 4.223 -58.412 1.00 55.28 97 GLY A CA 1
ATOM 791 C C . GLY A 1 97 ? 33.316 4.643 -58.903 1.00 55.28 97 GLY A C 1
ATOM 792 O O . GLY A 1 97 ? 33.537 4.798 -60.103 1.00 55.28 97 GLY A O 1
ATOM 793 N N . LEU A 1 98 ? 34.284 4.814 -57.997 1.00 58.16 98 LEU A N 1
ATOM 794 C CA . LEU A 1 98 ? 35.679 5.088 -58.362 1.00 58.16 98 LEU A CA 1
ATOM 795 C C . LEU A 1 98 ? 36.373 3.862 -58.961 1.00 58.16 98 LEU A C 1
ATOM 797 O O . LEU A 1 98 ? 37.106 4.017 -59.936 1.00 58.16 98 LEU A O 1
ATOM 801 N N . ALA A 1 99 ? 36.116 2.664 -58.430 1.00 51.31 99 ALA A N 1
ATOM 802 C CA . ALA A 1 99 ? 36.591 1.419 -59.023 1.00 51.31 99 ALA A CA 1
ATOM 803 C C . ALA A 1 99 ? 36.013 1.238 -60.436 1.00 51.31 99 ALA A C 1
ATOM 805 O O . ALA A 1 99 ? 36.777 1.098 -61.387 1.00 51.31 99 ALA A O 1
ATOM 806 N N . GLY A 1 100 ? 34.693 1.370 -60.605 1.00 50.94 100 GLY A N 1
ATOM 807 C CA . GLY A 1 100 ? 34.036 1.265 -61.912 1.00 50.94 100 GLY A CA 1
ATOM 808 C C . GLY A 1 100 ? 34.587 2.243 -62.957 1.00 50.94 100 GLY A C 1
ATOM 809 O O . GLY A 1 100 ? 34.784 1.861 -64.105 1.00 50.94 100 GLY A O 1
ATOM 810 N N . ARG A 1 101 ? 34.926 3.480 -62.561 1.00 52.97 101 ARG A N 1
ATOM 811 C CA . ARG A 1 101 ? 35.562 4.456 -63.466 1.00 52.97 101 ARG A CA 1
ATOM 812 C C . ARG A 1 101 ? 37.011 4.111 -63.809 1.00 52.97 101 ARG A C 1
ATOM 814 O O . ARG A 1 101 ? 37.385 4.225 -64.968 1.00 52.97 101 ARG A O 1
ATOM 821 N N . ARG A 1 102 ? 37.814 3.655 -62.841 1.00 51.47 102 ARG A N 1
ATOM 822 C CA . ARG A 1 102 ? 39.214 3.253 -63.088 1.00 51.47 102 ARG A CA 1
ATOM 823 C C . ARG A 1 102 ? 39.336 2.005 -63.967 1.00 51.47 102 ARG A C 1
ATOM 825 O O . ARG A 1 102 ? 40.337 1.869 -64.656 1.00 51.47 102 ARG A O 1
ATOM 832 N N . PHE A 1 103 ? 38.334 1.127 -63.965 1.00 49.12 103 PHE A N 1
ATOM 833 C CA . PHE A 1 103 ? 38.276 -0.039 -64.854 1.00 49.12 103 PHE A CA 1
ATOM 834 C C . PHE A 1 103 ? 37.541 0.228 -66.184 1.00 49.12 103 PHE A C 1
ATOM 836 O O . PHE A 1 103 ? 37.548 -0.634 -67.056 1.00 49.12 103 PHE A O 1
ATOM 843 N N . GLY A 1 104 ? 36.912 1.398 -66.354 1.00 42.47 104 GLY A N 1
ATOM 844 C CA . GLY A 1 104 ? 36.069 1.731 -67.510 1.00 42.47 104 GLY A CA 1
ATOM 845 C C . GLY A 1 104 ? 36.721 2.604 -68.58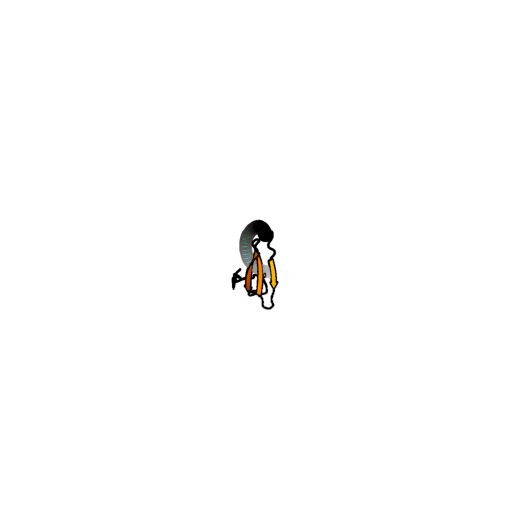8 1.00 42.47 104 GLY A C 1
ATOM 846 O O . GLY A 1 104 ? 36.088 2.879 -69.606 1.00 42.47 104 GLY A O 1
ATOM 847 N N . GLU A 1 105 ? 37.964 3.057 -68.412 1.00 43.72 105 GLU A N 1
ATOM 848 C CA . GLU A 1 105 ? 38.632 3.908 -69.404 1.00 43.72 105 GLU A CA 1
ATOM 849 C C . GLU A 1 105 ? 39.358 3.054 -70.462 1.00 43.72 105 GLU A C 1
ATOM 851 O O . GLU A 1 105 ? 40.509 2.659 -70.305 1.00 43.72 105 GLU A O 1
ATOM 856 N N . LYS A 1 106 ? 38.629 2.770 -71.552 1.00 45.91 106 LYS A N 1
ATOM 857 C CA . LYS A 1 106 ? 39.066 2.124 -72.807 1.00 45.91 106 LYS A CA 1
ATOM 858 C C . LYS A 1 106 ? 39.608 0.694 -72.682 1.00 45.91 106 LYS A C 1
ATOM 860 O O . LYS A 1 106 ? 40.761 0.415 -72.996 1.00 45.91 106 LYS A O 1
ATOM 865 N N . ALA A 1 107 ? 38.716 -0.240 -72.376 1.00 44.53 107 ALA A N 1
ATOM 866 C CA . ALA A 1 107 ? 38.837 -1.609 -72.866 1.00 44.53 107 ALA A CA 1
ATOM 867 C C . ALA A 1 107 ? 37.653 -1.880 -73.801 1.00 44.53 107 ALA A C 1
ATOM 869 O O . ALA A 1 107 ? 36.509 -1.927 -73.352 1.00 44.53 107 ALA A O 1
ATOM 870 N N . GLU A 1 108 ? 37.907 -2.046 -75.101 1.00 45.09 108 GLU A N 1
ATOM 871 C CA . GLU A 1 108 ? 36.937 -2.673 -76.005 1.00 45.09 108 GLU A CA 1
ATOM 872 C C . GLU A 1 108 ? 36.896 -4.168 -75.667 1.00 45.09 108 GLU A C 1
ATOM 874 O O . GLU A 1 108 ? 37.597 -4.994 -76.254 1.00 45.09 108 GLU A O 1
ATOM 879 N N . GLY A 1 109 ? 36.147 -4.496 -74.617 1.00 45.81 109 GLY A N 1
ATOM 880 C CA . GLY A 1 109 ? 35.880 -5.860 -74.197 1.00 45.81 109 GLY A CA 1
ATOM 881 C C . GLY A 1 109 ? 34.477 -6.263 -74.621 1.00 45.81 109 GLY A C 1
ATOM 882 O O . GLY A 1 109 ? 33.518 -5.536 -74.373 1.00 45.81 109 GLY A O 1
ATOM 883 N N . SER A 1 110 ? 34.348 -7.420 -75.261 1.00 46.62 110 SER A N 1
ATOM 884 C CA . SER A 1 110 ? 33.046 -8.033 -75.521 1.00 46.62 110 SER A CA 1
ATOM 885 C C . SER A 1 110 ? 32.742 -9.043 -74.421 1.00 46.62 110 SER A C 1
ATOM 887 O O . SER A 1 110 ? 33.482 -10.018 -74.258 1.00 46.62 110 SER A O 1
ATOM 889 N N . THR A 1 111 ? 31.649 -8.830 -73.695 1.00 42.88 111 THR A N 1
ATOM 890 C CA . THR A 1 111 ? 31.102 -9.790 -72.731 1.00 42.88 111 THR A CA 1
ATOM 891 C C . THR A 1 111 ? 29.952 -10.542 -73.388 1.00 42.88 111 THR A C 1
ATOM 893 O O . THR A 1 111 ? 29.021 -9.920 -73.897 1.00 42.88 111 THR A O 1
ATOM 896 N N . SER A 1 112 ? 29.990 -11.874 -73.371 1.00 49.41 112 SER A N 1
ATOM 897 C CA . SER A 1 112 ? 28.852 -12.702 -73.793 1.00 49.41 112 SER A CA 1
ATOM 898 C C . SER A 1 112 ? 28.533 -13.741 -72.721 1.00 49.41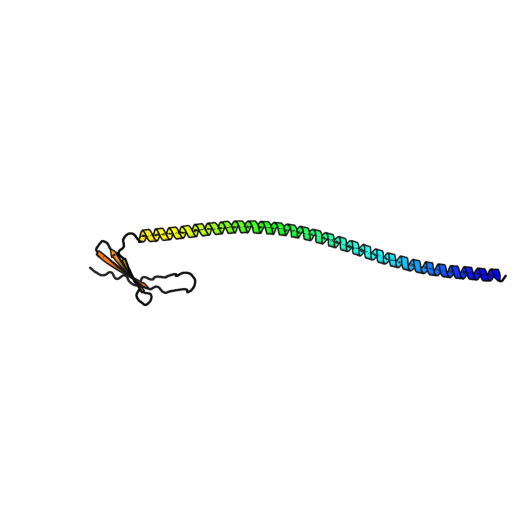 112 SER A C 1
ATOM 900 O O . SER A 1 112 ? 29.436 -14.322 -72.112 1.00 49.41 112 SER A O 1
ATOM 902 N N . ILE A 1 113 ? 27.239 -13.922 -72.448 1.00 47.53 113 ILE A N 1
ATOM 903 C CA . ILE A 1 113 ? 26.727 -14.885 -71.469 1.00 47.53 113 ILE A CA 1
ATOM 904 C C . ILE A 1 113 ? 26.201 -16.083 -72.255 1.00 47.53 113 ILE A C 1
ATOM 906 O O . ILE A 1 113 ? 25.200 -15.976 -72.962 1.00 47.53 113 ILE A O 1
ATOM 910 N N . GLY A 1 114 ? 26.899 -17.212 -72.155 1.00 48.28 114 GLY A N 1
ATOM 911 C CA . GLY A 1 114 ? 26.442 -18.484 -72.709 1.00 48.28 114 GLY A CA 1
ATOM 912 C C . GLY A 1 114 ? 25.501 -19.192 -71.734 1.00 48.28 114 GLY A C 1
ATOM 913 O O . GLY A 1 114 ? 25.641 -19.060 -70.516 1.00 48.28 114 GLY A O 1
ATOM 914 N N . GLY A 1 115 ? 24.541 -19.960 -72.257 1.00 43.97 115 GLY A N 1
ATOM 915 C CA . GLY A 1 115 ? 23.671 -20.803 -71.432 1.00 43.97 115 GLY A CA 1
ATOM 916 C C . GLY A 1 115 ? 24.494 -21.729 -70.525 1.00 43.97 115 GLY A C 1
ATOM 917 O O . GLY A 1 115 ? 25.419 -22.387 -70.996 1.00 43.97 115 GLY A O 1
ATOM 918 N N . GLY A 1 116 ? 24.169 -21.752 -69.226 1.00 52.00 116 GLY A N 1
ATOM 919 C CA . GLY A 1 116 ? 24.856 -22.576 -68.219 1.00 52.00 116 GLY A CA 1
ATOM 920 C C . GLY A 1 116 ? 25.754 -21.833 -67.218 1.00 52.00 116 GLY A C 1
ATOM 921 O O . GLY A 1 116 ? 26.599 -22.470 -66.603 1.00 52.00 116 GLY A O 1
ATOM 922 N N . GLY A 1 117 ? 25.608 -20.512 -67.039 1.00 54.91 117 GLY A N 1
ATOM 923 C CA . GLY A 1 117 ? 26.337 -19.767 -65.991 1.00 54.91 117 GLY A CA 1
ATOM 924 C C . GLY A 1 117 ? 27.805 -19.458 -66.320 1.00 54.91 117 GLY A C 1
ATOM 925 O O . GLY A 1 117 ? 28.587 -19.109 -65.433 1.00 54.91 117 GLY A O 1
ATOM 926 N N . LYS A 1 118 ? 28.177 -19.573 -67.600 1.00 55.09 118 LYS A N 1
ATOM 927 C CA . LYS A 1 118 ? 29.518 -19.275 -68.113 1.00 55.09 118 LYS A CA 1
ATOM 928 C C . LYS A 1 118 ? 29.572 -17.855 -68.661 1.00 55.09 118 LYS A C 1
ATOM 930 O O . LYS A 1 118 ? 28.838 -17.513 -69.590 1.00 55.09 118 LYS A O 1
ATOM 935 N N . ILE A 1 119 ? 30.464 -17.042 -68.104 1.00 56.88 119 ILE A N 1
ATOM 936 C CA . ILE A 1 119 ? 30.760 -15.689 -68.580 1.00 56.88 119 ILE A CA 1
ATOM 937 C C . ILE A 1 119 ? 32.117 -15.732 -69.272 1.00 56.88 119 ILE A C 1
ATOM 939 O O . ILE A 1 119 ? 33.123 -16.073 -68.653 1.00 56.88 119 ILE A O 1
ATOM 943 N N . SER A 1 120 ? 32.149 -15.371 -70.553 1.00 54.88 120 SER A N 1
ATOM 944 C CA . SER A 1 120 ? 33.404 -15.214 -71.293 1.00 54.88 120 SER A CA 1
ATOM 945 C C . SER A 1 120 ? 33.705 -13.728 -71.456 1.00 54.88 120 SER A C 1
ATOM 947 O O . SER A 1 120 ? 32.859 -12.974 -71.948 1.00 54.88 120 SER A O 1
ATOM 949 N N . ILE A 1 121 ? 34.897 -13.308 -71.027 1.00 54.94 121 ILE A N 1
ATOM 950 C CA . ILE A 1 121 ? 35.386 -11.934 -71.166 1.00 54.94 121 ILE A CA 1
ATOM 951 C C . ILE A 1 121 ? 36.615 -11.963 -72.069 1.00 54.94 121 ILE A C 1
ATOM 953 O O . ILE A 1 121 ? 37.656 -12.503 -71.698 1.00 54.94 121 ILE A O 1
ATOM 957 N N . GLY A 1 122 ? 36.490 -11.368 -73.254 1.00 50.44 122 GLY A N 1
ATOM 958 C CA . GLY A 1 122 ? 37.623 -11.110 -74.137 1.00 50.44 122 GLY A CA 1
ATOM 959 C C . GLY A 1 122 ? 38.058 -9.657 -74.015 1.00 50.44 122 GLY A C 1
ATOM 960 O O . GLY A 1 122 ? 37.232 -8.763 -74.186 1.00 50.44 122 GLY A O 1
ATOM 961 N N . VAL A 1 123 ? 39.342 -9.415 -73.751 1.00 54.25 123 VAL A N 1
ATOM 962 C CA . VAL A 1 123 ? 39.944 -8.075 -73.757 1.00 54.25 123 VAL A CA 1
ATOM 963 C C . VAL A 1 123 ? 41.000 -8.024 -74.855 1.00 54.25 123 VAL A C 1
ATOM 965 O O . VAL A 1 123 ? 41.928 -8.835 -74.869 1.00 54.25 123 VAL A O 1
ATOM 968 N N . ARG A 1 124 ? 40.873 -7.071 -75.786 1.00 48.25 124 ARG A N 1
ATOM 969 C CA . ARG A 1 124 ? 41.950 -6.757 -76.734 1.00 48.25 124 ARG A CA 1
ATOM 970 C C . ARG A 1 124 ? 42.897 -5.738 -76.123 1.00 48.25 124 ARG A C 1
ATOM 972 O O . ARG A 1 124 ? 42.467 -4.698 -75.629 1.00 48.25 124 ARG A O 1
ATOM 979 N N . THR A 1 125 ? 44.189 -6.029 -76.178 1.00 54.44 125 THR A N 1
ATOM 980 C CA . THR A 1 125 ? 45.237 -5.078 -75.823 1.00 54.44 125 THR A CA 1
ATOM 981 C C . THR A 1 125 ? 45.506 -4.140 -76.999 1.00 54.44 125 THR A C 1
ATOM 983 O O . THR A 1 125 ? 45.300 -4.487 -78.163 1.00 54.44 125 THR A O 1
ATOM 986 N N . SER A 1 126 ? 46.025 -2.948 -76.708 1.00 44.06 126 SER A N 1
ATOM 987 C CA . SER A 1 126 ? 46.433 -1.959 -77.718 1.00 44.06 126 SER A CA 1
ATOM 988 C C . SER A 1 126 ? 47.524 -2.463 -78.675 1.00 44.06 126 SER A C 1
ATOM 990 O O . SER A 1 126 ? 47.691 -1.908 -79.755 1.00 44.06 126 SER A O 1
ATOM 992 N N . SER A 1 127 ? 48.237 -3.532 -78.306 1.00 51.03 127 SER A N 1
ATOM 993 C CA . SER A 1 127 ? 49.217 -4.231 -79.144 1.00 51.03 127 SER A CA 1
ATOM 994 C C . SER A 1 127 ? 48.606 -5.271 -80.097 1.00 51.03 127 SER A C 1
ATOM 996 O O . SER A 1 127 ? 49.351 -5.987 -80.758 1.00 51.03 127 SER A O 1
ATOM 998 N N . GLY A 1 128 ? 47.275 -5.391 -80.156 1.00 51.38 128 GLY A N 1
ATOM 999 C CA . GLY A 1 128 ? 46.570 -6.359 -81.004 1.00 51.38 128 GLY A CA 1
ATOM 1000 C C . GLY A 1 128 ? 46.446 -7.766 -80.408 1.00 51.38 128 GLY A C 1
ATOM 1001 O O . GLY A 1 128 ? 45.825 -8.629 -81.021 1.00 51.38 128 GLY A O 1
ATOM 1002 N N . GLY A 1 129 ? 46.980 -8.002 -79.206 1.00 49.38 129 GLY A N 1
ATOM 1003 C CA . GLY A 1 129 ? 46.820 -9.267 -78.491 1.00 49.38 129 GLY A CA 1
ATOM 1004 C C . GLY A 1 129 ? 45.404 -9.421 -77.935 1.00 49.38 129 GLY A C 1
ATOM 1005 O O . GLY A 1 129 ? 44.810 -8.461 -77.445 1.00 49.38 129 GLY A O 1
ATOM 1006 N N . ARG A 1 130 ? 44.849 -10.633 -77.987 1.00 52.69 130 ARG A N 1
ATOM 1007 C CA . ARG A 1 130 ? 43.557 -10.958 -77.370 1.00 52.69 130 ARG A CA 1
ATOM 1008 C C . ARG A 1 130 ? 43.798 -11.835 -76.150 1.00 52.69 130 ARG A C 1
ATOM 1010 O O . ARG A 1 130 ? 44.419 -12.886 -76.263 1.00 52.69 130 ARG A O 1
ATOM 1017 N N . VAL A 1 131 ? 43.313 -11.392 -74.996 1.00 55.75 131 VAL A N 1
ATOM 1018 C CA . VAL A 1 131 ? 43.296 -12.191 -73.768 1.00 55.75 131 VAL A CA 1
ATOM 1019 C C . VAL A 1 131 ? 41.854 -12.592 -73.510 1.00 55.75 131 VAL A C 1
ATOM 1021 O O . VAL A 1 131 ? 40.994 -11.726 -73.340 1.00 55.75 131 VAL A O 1
ATOM 1024 N N . GLU A 1 132 ? 41.583 -13.894 -73.511 1.00 53.78 132 GLU A N 1
ATOM 1025 C CA . GLU A 1 132 ? 40.270 -14.439 -73.174 1.00 53.78 132 GLU A CA 1
ATOM 1026 C C . GLU A 1 132 ? 40.312 -15.116 -71.808 1.00 53.78 132 GLU A C 1
ATOM 1028 O O . GLU A 1 132 ? 41.152 -15.973 -71.538 1.00 53.78 132 GLU A O 1
ATOM 1033 N N . GLY A 1 133 ? 39.392 -14.706 -70.938 1.00 53.81 133 GLY A N 1
ATOM 1034 C CA . GLY A 1 133 ? 39.137 -15.349 -69.660 1.00 53.81 133 GLY A CA 1
ATOM 1035 C C . GLY A 1 133 ? 37.737 -15.942 -69.657 1.00 53.81 133 GLY A C 1
ATOM 1036 O O . GLY A 1 133 ? 36.760 -15.237 -69.922 1.00 53.81 133 GLY A O 1
ATOM 1037 N N . THR A 1 134 ? 37.639 -17.227 -69.324 1.00 54.19 134 THR A N 1
ATOM 1038 C CA . THR A 1 134 ? 36.349 -17.884 -69.082 1.00 54.19 134 THR A CA 1
ATOM 1039 C C . THR A 1 134 ? 36.135 -18.024 -67.580 1.00 54.19 134 THR A C 1
ATOM 1041 O O . THR A 1 134 ? 37.001 -18.532 -66.858 1.00 54.19 134 THR A O 1
ATOM 1044 N N . PHE A 1 135 ? 34.975 -17.568 -67.115 1.00 56.47 135 PHE A N 1
ATOM 1045 C CA . PHE A 1 135 ? 34.549 -17.613 -65.724 1.00 56.47 135 PHE A CA 1
ATOM 1046 C C . PHE A 1 135 ? 33.310 -18.503 -65.618 1.00 56.47 135 PHE A C 1
ATOM 1048 O O . PHE A 1 135 ? 32.342 -18.313 -66.355 1.00 56.47 135 PHE A O 1
ATOM 1055 N N . GLU A 1 136 ? 33.313 -19.445 -64.680 1.00 53.97 136 GLU A N 1
ATOM 1056 C CA . GLU A 1 136 ? 32.075 -20.065 -64.198 1.00 53.97 136 GLU A CA 1
ATOM 1057 C C . GLU A 1 136 ? 31.708 -19.412 -62.869 1.00 53.97 136 GLU A C 1
ATOM 1059 O O . GLU A 1 136 ? 32.553 -19.260 -61.977 1.00 53.97 136 GLU A O 1
ATOM 1064 N N . GLY A 1 137 ? 30.452 -18.987 -62.765 1.00 54.34 137 GLY A N 1
ATOM 1065 C CA . GLY A 1 137 ? 29.857 -18.559 -61.510 1.00 54.34 137 GLY A CA 1
ATOM 1066 C C . GLY A 1 137 ? 28.849 -19.601 -61.049 1.00 54.34 137 GLY A C 1
ATOM 1067 O O . GLY A 1 137 ? 27.891 -19.883 -61.763 1.00 54.34 137 GLY A O 1
ATOM 1068 N N . GLU A 1 138 ? 29.034 -20.147 -59.850 1.00 51.56 138 GLU A N 1
ATOM 1069 C CA . GLU A 1 138 ? 27.962 -20.858 -59.152 1.00 51.56 138 GLU A CA 1
ATOM 1070 C C . GLU A 1 138 ? 27.135 -19.847 -58.352 1.00 51.56 138 GLU A C 1
ATOM 1072 O O . GLU A 1 138 ? 27.677 -19.036 -57.592 1.00 51.56 138 GLU A O 1
ATOM 1077 N N . ARG A 1 139 ? 25.812 -19.886 -58.542 1.00 51.47 139 ARG A N 1
ATOM 1078 C CA . ARG A 1 139 ? 24.861 -19.059 -57.797 1.00 51.47 139 ARG A CA 1
ATOM 1079 C C . ARG A 1 139 ? 24.682 -19.653 -56.403 1.00 51.47 139 ARG A C 1
ATOM 1081 O O . ARG A 1 139 ? 24.184 -20.767 -56.275 1.00 51.47 139 ARG A O 1
ATOM 1088 N N . PHE A 1 140 ? 25.028 -18.893 -55.368 1.00 49.03 140 PHE A N 1
ATOM 1089 C CA . PHE A 1 140 ? 24.754 -19.265 -53.982 1.00 49.03 140 PHE A CA 1
ATOM 1090 C C . PHE A 1 140 ? 23.836 -18.229 -53.329 1.00 49.03 140 PHE A C 1
ATOM 1092 O O . PHE A 1 140 ? 24.207 -17.067 -53.204 1.00 49.03 140 PHE A O 1
ATOM 1099 N N . GLY A 1 141 ? 22.661 -18.685 -52.882 1.00 46.53 141 GLY A N 1
ATOM 1100 C CA . GLY A 1 141 ? 21.701 -17.908 -52.091 1.00 46.53 141 GLY A CA 1
ATOM 1101 C C . GLY A 1 141 ? 20.517 -17.373 -52.900 1.00 46.53 141 GLY A C 1
ATOM 1102 O O . GLY A 1 141 ? 20.694 -16.782 -53.963 1.00 46.53 141 GLY A O 1
ATOM 1103 N N . GLU A 1 142 ? 19.299 -17.593 -52.398 1.00 49.53 142 GLU A N 1
ATOM 1104 C CA . GLU A 1 142 ? 18.070 -17.045 -52.990 1.00 49.53 142 GLU A CA 1
ATOM 1105 C C . GLU A 1 142 ? 17.687 -15.665 -52.431 1.00 49.53 142 GLU A C 1
ATOM 1107 O O . GLU A 1 142 ? 17.033 -14.922 -53.151 1.00 49.53 142 GLU A O 1
ATOM 1112 N N . ASP A 1 143 ? 18.172 -15.247 -51.250 1.00 50.16 143 ASP A N 1
ATOM 1113 C CA . ASP A 1 143 ? 17.492 -14.152 -50.529 1.00 50.16 143 ASP A CA 1
ATOM 1114 C C . ASP A 1 143 ? 18.336 -12.964 -50.030 1.00 50.16 143 ASP A C 1
ATOM 1116 O O . ASP A 1 143 ? 17.772 -12.043 -49.442 1.00 50.16 143 ASP A O 1
ATOM 1120 N N . GLN A 1 144 ? 19.655 -12.892 -50.250 1.00 40.31 144 GLN A N 1
ATOM 1121 C CA . GLN A 1 144 ? 20.444 -11.738 -49.770 1.00 40.31 144 GLN A CA 1
ATOM 1122 C C . GLN A 1 144 ? 21.578 -11.329 -50.710 1.00 40.31 144 GLN A C 1
ATOM 1124 O O . GLN A 1 144 ? 22.749 -11.535 -50.412 1.00 40.31 144 GLN A O 1
ATOM 1129 N N . GLY A 1 145 ? 21.209 -10.673 -51.814 1.00 45.25 145 GLY A N 1
ATOM 1130 C CA . GLY A 1 145 ? 22.143 -10.013 -52.727 1.00 45.25 145 GLY A CA 1
ATOM 1131 C C . GLY A 1 145 ? 22.952 -10.999 -53.565 1.00 45.25 145 GLY A C 1
ATOM 1132 O O . GLY A 1 145 ? 23.512 -11.965 -53.060 1.00 45.25 145 GLY A O 1
ATOM 1133 N N . ASP A 1 146 ? 23.020 -10.760 -54.869 1.00 46.78 146 ASP A N 1
ATOM 1134 C CA . ASP A 1 146 ? 23.712 -11.658 -55.788 1.00 46.78 146 ASP A CA 1
ATOM 1135 C C . ASP A 1 146 ? 25.232 -11.645 -55.532 1.00 46.78 146 ASP A C 1
ATOM 1137 O O . ASP A 1 146 ? 25.976 -10.828 -56.082 1.00 46.78 146 ASP A O 1
ATOM 1141 N N . ILE A 1 147 ? 25.715 -12.547 -54.675 1.00 45.56 147 ILE A N 1
ATOM 1142 C CA . ILE A 1 147 ? 27.144 -12.756 -54.436 1.00 45.56 147 ILE A CA 1
ATOM 1143 C C . ILE A 1 147 ? 27.638 -13.798 -55.439 1.00 45.56 147 ILE A C 1
ATOM 1145 O O . ILE A 1 147 ? 27.432 -15.000 -55.282 1.00 45.56 147 ILE A O 1
ATOM 1149 N N . TRP A 1 148 ? 28.332 -13.332 -56.475 1.00 48.56 148 TRP A N 1
ATOM 1150 C CA . TRP A 1 148 ? 28.964 -14.196 -57.468 1.00 48.56 148 TRP A CA 1
ATOM 1151 C C . TRP A 1 148 ? 30.384 -14.552 -57.031 1.00 48.56 148 TRP A C 1
ATOM 1153 O O . TRP A 1 148 ? 31.243 -13.677 -56.897 1.00 48.56 148 TRP A O 1
ATOM 1163 N N . LYS A 1 149 ? 30.663 -15.846 -56.847 1.00 47.69 149 LYS A N 1
ATOM 1164 C CA . LYS A 1 149 ? 32.033 -16.336 -56.666 1.00 47.69 149 LYS A CA 1
ATOM 1165 C C . LYS A 1 149 ? 32.565 -16.796 -58.020 1.00 47.69 149 LYS A C 1
ATOM 1167 O O . LYS A 1 149 ? 32.219 -17.871 -58.491 1.00 47.69 149 LYS A O 1
ATOM 1172 N N . ALA A 1 150 ? 33.388 -15.967 -58.655 1.00 50.22 150 ALA A N 1
ATOM 1173 C CA . ALA A 1 150 ? 34.016 -16.305 -59.927 1.00 50.22 150 ALA A CA 1
ATOM 1174 C C . ALA A 1 150 ? 35.323 -17.080 -59.693 1.00 50.22 150 ALA A C 1
ATOM 1176 O O . ALA A 1 150 ? 36.190 -16.634 -58.937 1.00 50.22 150 ALA A O 1
ATOM 1177 N N . ARG A 1 151 ? 35.485 -18.228 -60.360 1.00 48.03 151 ARG A N 1
ATOM 1178 C CA . ARG A 1 151 ? 36.771 -18.935 -60.478 1.00 48.03 151 ARG A CA 1
ATOM 1179 C C . ARG A 1 151 ? 37.276 -18.777 -61.914 1.00 48.03 151 ARG A C 1
ATOM 1181 O O . ARG A 1 151 ? 36.522 -18.998 -62.856 1.00 48.03 151 ARG A O 1
ATOM 1188 N N . ILE A 1 152 ? 38.543 -18.392 -62.079 1.00 52.78 152 ILE A N 1
ATOM 1189 C CA . ILE A 1 152 ? 39.212 -18.386 -63.391 1.00 52.78 152 ILE A CA 1
ATOM 1190 C C . ILE A 1 152 ? 39.548 -19.837 -63.734 1.00 52.78 152 ILE A C 1
ATOM 1192 O O . ILE A 1 152 ? 40.257 -20.488 -62.965 1.00 52.78 152 ILE A O 1
ATOM 1196 N N . ILE A 1 153 ? 39.024 -20.346 -64.850 1.00 52.84 153 ILE A N 1
ATOM 1197 C CA . ILE A 1 153 ? 39.160 -21.770 -65.219 1.00 52.84 153 ILE A CA 1
ATOM 1198 C C . ILE A 1 153 ? 40.197 -21.984 -66.328 1.00 52.84 153 ILE A C 1
ATOM 1200 O O . ILE A 1 153 ? 40.740 -23.076 -66.460 1.00 52.84 153 ILE A O 1
ATOM 1204 N N . GLY A 1 154 ? 40.562 -20.937 -67.066 1.00 50.09 154 GLY A N 1
ATOM 1205 C CA . GLY A 1 154 ? 41.591 -21.013 -68.097 1.00 50.09 154 GLY A CA 1
ATOM 1206 C C . GLY A 1 154 ? 42.064 -19.634 -68.531 1.00 50.09 154 GLY A C 1
ATOM 1207 O O . GLY A 1 154 ? 41.324 -18.654 -68.429 1.00 50.09 154 GLY A O 1
ATOM 1208 N N . ASN A 1 155 ? 43.314 -19.572 -68.981 1.00 46.38 155 ASN A N 1
ATOM 1209 C CA . ASN A 1 155 ? 43.925 -18.402 -69.595 1.00 46.38 155 ASN A CA 1
ATOM 1210 C C . ASN A 1 155 ? 44.482 -18.882 -70.936 1.00 46.38 155 ASN A C 1
ATOM 1212 O O . ASN A 1 155 ? 45.639 -19.305 -71.010 1.00 46.38 155 ASN A O 1
ATOM 1216 N N . ASP A 1 156 ? 43.636 -18.913 -71.964 1.00 48.78 156 ASP A N 1
ATOM 1217 C CA . ASP A 1 156 ? 44.072 -19.320 -73.295 1.00 48.78 156 ASP A CA 1
ATOM 1218 C C . ASP A 1 156 ? 44.892 -18.173 -73.877 1.00 48.78 156 ASP A C 1
ATOM 1220 O O . ASP A 1 156 ? 44.384 -17.197 -74.431 1.00 48.78 156 ASP A O 1
ATOM 1224 N N . ARG A 1 157 ? 46.213 -18.268 -73.704 1.00 44.41 157 ARG A N 1
ATOM 1225 C CA . ARG A 1 157 ? 47.157 -17.465 -74.476 1.00 44.41 157 ARG A CA 1
ATOM 1226 C C . ARG A 1 157 ? 47.112 -17.986 -75.908 1.00 44.41 157 ARG A C 1
ATOM 1228 O O . ARG A 1 157 ? 47.894 -18.866 -76.262 1.00 44.41 157 ARG A O 1
ATOM 1235 N N . GLY A 1 158 ? 46.197 -17.461 -76.718 1.00 40.69 158 GLY A N 1
ATOM 1236 C CA . GLY A 1 158 ? 46.282 -17.608 -78.167 1.00 40.69 158 GLY A CA 1
ATOM 1237 C C . GLY A 1 158 ? 47.663 -17.132 -78.628 1.00 40.69 158 GLY A C 1
ATOM 1238 O O . GLY A 1 158 ? 48.050 -15.996 -78.348 1.00 40.69 158 GLY A O 1
ATOM 1239 N N . GLN A 1 159 ? 48.441 -18.029 -79.236 1.00 35.12 159 GLN A N 1
ATOM 1240 C CA . GLN A 1 159 ? 49.696 -17.681 -79.899 1.00 35.12 159 GLN A CA 1
ATOM 1241 C C . GLN A 1 159 ? 49.411 -16.877 -81.177 1.00 35.12 159 GLN A C 1
ATOM 1243 O O . GLN A 1 159 ? 48.399 -17.121 -81.826 1.00 35.12 159 GLN A O 1
ATOM 1248 N N . VAL A 1 160 ? 50.335 -15.939 -81.435 1.00 37.62 160 VAL A N 1
ATOM 1249 C CA . VAL A 1 160 ? 50.589 -15.061 -82.603 1.00 37.62 160 VAL A CA 1
ATOM 1250 C C . VAL A 1 160 ? 49.593 -15.126 -83.760 1.00 37.62 160 VAL A C 1
ATOM 1252 O O . VAL A 1 160 ? 49.541 -16.172 -84.441 1.00 37.62 160 VAL A O 1
#

Sequence (160 aa):
MDKLIARRKEVLNKLEKENAETAQLKVEIDESQKEYKKLVNEQNKLEGSVSELEKEHKRVEKEEVKLAETQKHLNSRLKKTEKKEDELRTQAGRGAGLAGRRFGEKAEGSTSIGGGGKISIGVRTSSGGRVEGTFEGERFGEDQGDIWKARIIGNDRGQV

pLDDT: mean 76.97, std 23.22, range [35.12, 98.5]

Radius of gyration: 52.26 Å; chains: 1; bounding box: 98×32×143 Å

Foldseek 3Di:
DVVVVVVVVVVVVVVVVVVVVVVVVVVVVVVVVVVVVVVVVVVVVVVVVVVVVVVVVVVVVVVVVVVVVVVVVVVVVVVVVVVVVVVVVVVVVVVVVVVCVVVPDDWPWDWDDDPPQKIWIWTADPVRFIWIWIWHWDFDDDPDDGDTDTDTPDTPRDDD

Secondary structure (DSSP, 8-state):
-HHHHHHHHHHHHHHHHHHHHHHHHHHHHHHHHHHHHHHHHHHHHHHHHHHHHHHHHHHHHHHHHHHHHHHHHHHHHHHHHHHHHHHHHHHHHHHHHHHHHHT-SS--EEEEEETTTEEEEEEE-TTS-EEEEEEEEEE--SSS---EEEEEEEEE----

Organism: Zancudomyces culisetae (NCBI:txid1213189)

InterPro domains:
  IPR027417 P-loop containing nucleoside triphosphate hydrolase [G3DSA:3.40.50.300] (1-133)